Protein AF-A0A182E0W9-F1 (afdb_monomer_lite)

Organism: Onchocerca ochengi (NCBI:txid42157)

InterPro domains:
  IPR002602 Domain of unknown function DB [PF01682] (61-157)

Structure (mmCIF, N/CA/C/O backbone):
data_AF-A0A182E0W9-F1
#
_entry.id  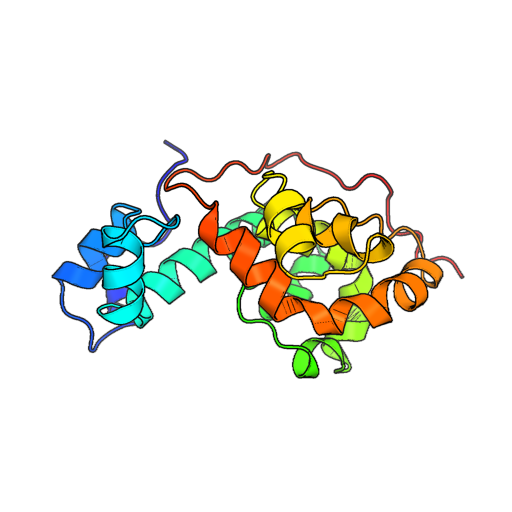 AF-A0A182E0W9-F1
#
loop_
_atom_site.group_PDB
_atom_site.id
_atom_site.type_symbol
_atom_site.label_atom_id
_atom_site.label_alt_id
_atom_site.label_comp_id
_atom_site.label_asym_id
_atom_site.label_entity_id
_atom_site.label_seq_id
_atom_site.pdbx_PDB_ins_code
_atom_site.Cartn_x
_atom_site.Cartn_y
_atom_site.Cartn_z
_atom_site.occupancy
_atom_site.B_iso_or_equiv
_atom_site.auth_seq_id
_atom_site.auth_comp_id
_atom_site.auth_asym_id
_atom_site.auth_atom_id
_atom_site.pdbx_PDB_model_num
ATOM 1 N N . MET A 1 1 ? -8.038 -17.344 11.637 1.00 31.78 1 MET A N 1
ATOM 2 C CA . MET A 1 1 ? -8.604 -17.005 10.313 1.00 31.78 1 MET A CA 1
ATOM 3 C C . MET A 1 1 ? -7.863 -15.769 9.821 1.00 31.78 1 MET A C 1
ATOM 5 O O . MET A 1 1 ? -7.934 -14.768 10.526 1.00 31.78 1 MET A O 1
ATOM 9 N N . PRO A 1 2 ? -7.094 -15.823 8.724 1.00 40.78 2 PRO A N 1
ATOM 10 C CA . PRO A 1 2 ? -6.354 -14.662 8.243 1.00 40.78 2 PRO A CA 1
ATOM 11 C C . PRO A 1 2 ? -7.334 -13.782 7.460 1.00 40.78 2 PRO A C 1
ATOM 13 O O . PRO A 1 2 ? -7.847 -14.189 6.424 1.00 40.78 2 PRO A O 1
ATOM 16 N N . GLY A 1 3 ? -7.704 -12.626 8.006 1.00 42.75 3 GLY A N 1
ATOM 17 C CA . GLY A 1 3 ? -8.715 -11.781 7.361 1.00 42.75 3 GLY A CA 1
ATOM 18 C C . GLY A 1 3 ? -9.168 -10.542 8.128 1.00 42.75 3 GLY A C 1
ATOM 19 O O . GLY A 1 3 ? -9.932 -9.759 7.576 1.00 42.75 3 GLY A O 1
ATOM 20 N N . LEU A 1 4 ? -8.710 -10.342 9.365 1.00 53.59 4 LEU A N 1
ATOM 21 C CA . LEU A 1 4 ? -8.857 -9.080 10.086 1.00 53.59 4 LEU A CA 1
ATOM 22 C C . LEU A 1 4 ? -7.469 -8.495 10.360 1.00 53.59 4 LEU A C 1
ATOM 24 O O . LEU A 1 4 ? -6.504 -9.249 10.471 1.00 53.59 4 LEU A O 1
ATOM 28 N N . SER A 1 5 ? -7.411 -7.162 10.455 1.00 62.50 5 SER A N 1
ATOM 29 C CA . SER A 1 5 ? -6.306 -6.396 11.053 1.00 62.50 5 SER A CA 1
ATOM 30 C C . SER A 1 5 ? -5.675 -7.180 12.209 1.00 62.50 5 SER A C 1
ATOM 32 O O . SER A 1 5 ? -6.413 -7.693 13.054 1.00 62.50 5 SER A O 1
ATOM 34 N N . LEU A 1 6 ? -4.342 -7.274 12.258 1.00 75.25 6 LEU A N 1
ATOM 35 C CA . LEU A 1 6 ? -3.652 -7.966 13.355 1.00 75.25 6 LEU A CA 1
ATOM 36 C C . LEU A 1 6 ? -3.768 -7.184 14.666 1.00 75.25 6 LEU A C 1
ATOM 38 O O . LEU A 1 6 ? -3.664 -7.771 15.740 1.00 75.25 6 LEU A O 1
ATOM 42 N N . LEU A 1 7 ? -4.047 -5.880 14.576 1.00 86.06 7 LEU A N 1
ATOM 43 C CA . LEU A 1 7 ? -4.321 -5.046 15.741 1.00 86.06 7 LEU A CA 1
ATOM 44 C C . LEU A 1 7 ? -5.556 -5.513 16.522 1.00 86.06 7 LEU A C 1
ATOM 46 O O . LEU A 1 7 ? -6.639 -5.736 15.980 1.00 86.06 7 LEU A O 1
ATOM 50 N N . SER A 1 8 ? -5.412 -5.535 17.837 1.00 90.62 8 SER A N 1
ATOM 51 C CA . SER A 1 8 ? -6.489 -5.607 18.814 1.00 90.62 8 SER A CA 1
ATOM 52 C C . SER A 1 8 ? -7.099 -4.229 19.084 1.00 90.62 8 SER A C 1
ATOM 54 O O . SER A 1 8 ? -6.499 -3.176 18.856 1.00 90.62 8 SER A O 1
ATOM 56 N N . GLN A 1 9 ? -8.299 -4.216 19.667 1.00 90.69 9 GLN A N 1
ATOM 57 C CA . GLN A 1 9 ? -8.958 -2.971 20.077 1.00 90.69 9 GLN A CA 1
ATOM 58 C C . GLN A 1 9 ? -8.126 -2.162 21.075 1.00 90.69 9 GLN A C 1
ATOM 60 O O . GLN A 1 9 ? -8.128 -0.934 21.015 1.00 90.69 9 GLN A O 1
ATOM 65 N N . THR A 1 10 ? -7.393 -2.831 21.967 1.00 92.94 10 THR A N 1
ATOM 66 C CA . THR A 1 10 ? -6.510 -2.173 22.934 1.00 92.94 10 THR A CA 1
ATOM 67 C C . THR A 1 10 ? -5.313 -1.513 22.253 1.00 92.94 10 THR A C 1
ATOM 69 O O . THR A 1 10 ? -4.910 -0.430 22.668 1.00 92.94 10 THR A O 1
ATOM 72 N N . GLU A 1 11 ? -4.755 -2.123 21.207 1.00 95.00 11 GLU A N 1
ATOM 73 C CA . GLU A 1 11 ? -3.659 -1.525 20.435 1.00 95.00 11 GLU A CA 1
ATOM 74 C C . GLU A 1 11 ? -4.129 -0.288 19.672 1.00 95.00 11 GLU A C 1
ATOM 76 O O . GLU A 1 11 ? -3.509 0.767 19.801 1.00 95.00 11 GLU A O 1
ATOM 81 N N . VAL A 1 12 ? -5.275 -0.358 18.983 1.00 94.94 12 VAL A N 1
ATOM 82 C CA . VAL A 1 12 ? -5.843 0.821 18.303 1.00 94.94 12 VAL A CA 1
ATOM 83 C C . VAL A 1 12 ? -6.190 1.923 19.310 1.00 94.94 12 VAL A C 1
ATOM 85 O O . VAL A 1 12 ? -5.922 3.089 19.047 1.00 94.94 12 VAL A O 1
ATOM 88 N N . ALA A 1 13 ? -6.716 1.584 20.493 1.00 96.25 13 ALA A N 1
ATOM 89 C CA . ALA A 1 13 ? -7.003 2.566 21.543 1.00 96.25 13 ALA A CA 1
ATOM 90 C C . ALA A 1 13 ? -5.746 3.282 22.060 1.00 96.25 13 ALA A C 1
ATOM 92 O O . ALA A 1 13 ? -5.805 4.467 22.377 1.00 96.25 13 ALA A O 1
ATOM 93 N N . LYS A 1 14 ? -4.609 2.580 22.143 1.00 96.81 14 LYS A N 1
ATOM 94 C CA . LYS A 1 14 ? -3.323 3.184 22.524 1.00 96.81 14 LYS A CA 1
ATOM 95 C C . LYS A 1 14 ? -2.791 4.119 21.439 1.00 96.81 14 LYS A C 1
ATOM 97 O O . LYS A 1 14 ? -2.260 5.172 21.773 1.00 96.81 14 LYS A O 1
ATOM 102 N N . LEU A 1 15 ? -2.933 3.738 20.167 1.00 96.31 15 LEU A N 1
ATOM 103 C CA . LEU A 1 15 ? -2.510 4.554 19.023 1.00 96.31 15 LEU A CA 1
ATOM 104 C C . LEU A 1 15 ? -3.408 5.786 18.829 1.00 96.31 15 LEU A C 1
ATOM 106 O O . LEU A 1 15 ? -2.917 6.861 18.501 1.00 96.31 15 LEU A O 1
ATOM 110 N N . CYS A 1 16 ? -4.710 5.637 19.072 1.00 97.06 16 CYS A N 1
ATOM 111 C CA . CYS A 1 16 ? -5.740 6.642 18.815 1.00 97.06 16 CYS A CA 1
ATOM 112 C C . CYS A 1 16 ? -6.551 6.962 20.084 1.00 97.06 16 CYS A C 1
ATOM 114 O O . CYS A 1 16 ? -7.759 6.708 20.123 1.00 97.06 16 CYS A O 1
ATOM 116 N N . PRO A 1 17 ? -5.926 7.537 21.132 1.00 96.38 17 PRO A N 1
ATOM 117 C CA . PRO A 1 17 ? -6.553 7.701 22.448 1.00 96.38 17 PRO A CA 1
ATOM 118 C C . PRO A 1 17 ? -7.721 8.696 22.462 1.00 96.38 17 PRO A C 1
ATOM 120 O O . PRO A 1 17 ? -8.539 8.681 23.379 1.00 96.38 17 PRO A O 1
ATOM 123 N N . THR A 1 18 ? -7.800 9.574 21.463 1.00 96.00 18 THR A N 1
ATOM 124 C CA . THR A 1 18 ? -8.832 10.611 21.344 1.00 96.00 18 THR A CA 1
ATOM 125 C C . THR A 1 18 ? -10.029 10.177 20.499 1.00 96.00 18 THR A C 1
ATOM 127 O O . THR A 1 18 ? -11.051 10.869 20.487 1.00 96.00 18 THR A O 1
ATOM 130 N N . GLU A 1 19 ? -9.944 9.045 19.793 1.00 95.69 19 GLU A N 1
ATOM 131 C CA . GLU A 1 19 ? -11.048 8.564 18.972 1.00 95.69 19 GLU A CA 1
ATOM 132 C C . GLU A 1 19 ? -12.125 7.854 19.791 1.00 95.69 19 GLU A C 1
ATOM 134 O O . GLU A 1 19 ? -11.884 7.183 20.794 1.00 95.69 19 GLU A O 1
ATOM 139 N N . ARG A 1 20 ? -13.371 7.980 19.329 1.00 96.62 20 ARG A N 1
ATOM 140 C CA . ARG A 1 20 ? -14.519 7.335 19.970 1.00 96.62 20 ARG A CA 1
ATOM 141 C C . ARG A 1 20 ? -14.412 5.822 19.820 1.00 96.62 20 ARG A C 1
ATOM 143 O O . ARG A 1 20 ? -14.116 5.346 18.733 1.00 96.62 20 ARG A O 1
ATOM 150 N N . ALA A 1 21 ? -14.816 5.062 20.840 1.00 95.75 21 ALA A N 1
ATOM 151 C CA . ALA A 1 21 ? -14.804 3.591 20.815 1.00 95.75 21 ALA A CA 1
ATOM 152 C C . ALA A 1 21 ? -15.470 2.975 19.564 1.00 95.75 21 ALA A C 1
ATOM 154 O O . ALA A 1 21 ? -15.019 1.952 19.052 1.00 95.75 21 ALA A O 1
ATOM 155 N N . PHE A 1 22 ? -16.513 3.623 19.033 1.00 96.00 22 PHE A N 1
ATOM 156 C CA . PHE A 1 22 ? -17.138 3.257 17.760 1.00 96.00 22 PHE A CA 1
ATOM 157 C C . PHE A 1 22 ? -16.133 3.199 16.591 1.00 96.00 22 PHE A C 1
ATOM 159 O O . PHE A 1 22 ? -16.193 2.248 15.815 1.00 96.00 22 PHE A O 1
ATOM 166 N N . CYS A 1 23 ? -15.213 4.162 16.479 1.00 97.44 23 CYS A N 1
ATOM 167 C CA . CYS A 1 23 ? -14.213 4.224 15.413 1.00 97.44 23 CYS A CA 1
ATOM 168 C C . CYS A 1 23 ? -13.289 3.007 15.440 1.00 97.44 23 CYS A C 1
ATOM 170 O O . CYS A 1 23 ? -13.128 2.337 14.423 1.00 97.44 23 CYS A O 1
ATOM 172 N N . LEU A 1 24 ? -12.794 2.649 16.627 1.00 95.69 24 LEU A N 1
ATOM 173 C CA . LEU A 1 24 ? -11.941 1.481 16.845 1.00 95.69 24 LEU A CA 1
ATOM 174 C C . LEU A 1 24 ? -12.663 0.199 16.406 1.00 95.69 24 LEU A C 1
ATOM 176 O O . LEU A 1 24 ? -12.128 -0.600 15.642 1.00 95.69 24 LEU A O 1
ATOM 180 N N . ILE A 1 25 ? -13.919 0.029 16.835 1.00 94.81 25 ILE A N 1
ATOM 181 C CA . ILE A 1 25 ? -14.735 -1.141 16.482 1.00 94.81 25 ILE A CA 1
ATOM 182 C C . ILE A 1 25 ? -14.957 -1.208 14.967 1.00 94.81 25 ILE A C 1
ATOM 184 O O . ILE A 1 25 ? -14.832 -2.278 14.373 1.00 94.81 25 ILE A O 1
ATOM 188 N N . LYS A 1 26 ? -15.302 -0.089 14.318 1.00 95.88 26 LYS A N 1
ATOM 189 C CA . LYS A 1 26 ? -15.571 -0.082 12.872 1.00 95.88 26 LYS A CA 1
ATOM 190 C C . LYS A 1 26 ? -14.315 -0.306 12.040 1.00 95.88 26 LYS A C 1
ATOM 192 O O . LYS A 1 26 ? -14.399 -1.022 11.041 1.00 95.88 26 LYS A O 1
ATOM 197 N N . ALA A 1 27 ? -13.180 0.244 12.462 1.00 95.44 27 ALA A N 1
ATOM 198 C CA . ALA A 1 27 ? -11.896 0.014 11.817 1.00 95.44 27 ALA A CA 1
ATOM 199 C C . ALA A 1 27 ? -11.527 -1.474 11.846 1.00 95.44 27 ALA A C 1
ATOM 201 O O . ALA A 1 27 ? -11.289 -2.063 10.793 1.00 95.44 27 ALA A O 1
ATOM 202 N N . LEU A 1 28 ? -11.619 -2.116 13.016 1.00 93.31 28 LEU A N 1
ATOM 203 C CA . LEU A 1 28 ? -11.344 -3.549 13.169 1.00 93.31 28 LEU A CA 1
ATOM 204 C C . LEU A 1 28 ? -12.341 -4.441 12.421 1.00 93.31 28 LEU A C 1
ATOM 206 O O . LEU A 1 28 ? -11.974 -5.499 11.929 1.00 93.31 28 LEU A O 1
ATOM 210 N N . GLN A 1 29 ? -13.586 -3.994 12.244 1.00 93.50 29 GLN A N 1
ATOM 211 C CA . GLN A 1 29 ? -14.571 -4.664 11.383 1.00 93.50 29 GLN A CA 1
ATOM 212 C C . GLN A 1 29 ? -14.270 -4.525 9.876 1.00 93.50 29 GLN A C 1
ATOM 214 O O . GLN A 1 29 ? -15.099 -4.915 9.053 1.00 93.50 29 GLN A O 1
ATOM 219 N N . GLY A 1 30 ? -13.134 -3.931 9.495 1.00 93.25 30 GLY A N 1
ATOM 220 C CA . GLY A 1 30 ? -12.718 -3.747 8.107 1.00 93.25 30 GLY A CA 1
ATOM 221 C C . GLY A 1 30 ? -13.529 -2.695 7.349 1.00 93.25 30 GLY A C 1
ATOM 222 O O . GLY A 1 30 ? -13.529 -2.688 6.122 1.00 93.25 30 GLY A O 1
ATOM 223 N N . GLN A 1 31 ? -14.239 -1.804 8.050 1.00 95.56 31 GLN A N 1
ATOM 224 C CA . GLN A 1 31 ? -15.126 -0.820 7.414 1.00 95.56 31 GLN A CA 1
ATOM 225 C C . GLN A 1 31 ? -14.391 0.428 6.920 1.00 95.56 31 GLN A C 1
ATOM 227 O O . GLN A 1 31 ? -15.017 1.280 6.299 1.00 95.56 31 GLN A O 1
ATOM 232 N N . CYS A 1 32 ? -13.088 0.530 7.180 1.00 95.94 32 CYS A N 1
ATOM 233 C CA . CYS A 1 32 ? -12.230 1.578 6.636 1.00 95.94 32 CYS A CA 1
ATOM 234 C C . CYS A 1 32 ? -11.717 1.263 5.222 1.00 95.94 32 CYS A C 1
ATOM 236 O O . CYS A 1 32 ? -11.185 2.160 4.580 1.00 95.94 32 CYS A O 1
ATOM 238 N N . TYR A 1 33 ? -11.869 0.030 4.724 1.00 95.38 33 TYR A N 1
ATOM 239 C CA . TYR A 1 33 ? -11.336 -0.372 3.419 1.00 95.38 33 TYR A CA 1
ATOM 240 C C . TYR A 1 33 ? -12.337 -0.165 2.277 1.00 95.38 33 TYR A C 1
ATOM 242 O O . TYR A 1 33 ? -13.557 -0.197 2.466 1.00 95.38 33 TYR A O 1
ATOM 250 N N . GLY A 1 34 ? -11.801 0.006 1.071 1.00 93.00 34 GLY A N 1
ATOM 251 C CA . GLY A 1 34 ? -12.576 0.170 -0.153 1.00 93.00 34 GLY A CA 1
ATOM 252 C C . GLY A 1 34 ? -13.021 1.613 -0.389 1.00 93.00 34 GLY A C 1
ATOM 253 O O . GLY A 1 34 ? -12.550 2.547 0.260 1.00 93.00 34 GLY A O 1
ATOM 254 N N . ASN A 1 35 ? -13.951 1.797 -1.324 1.00 93.88 35 ASN A N 1
ATOM 255 C CA . ASN A 1 35 ? -14.412 3.106 -1.805 1.00 93.88 35 ASN A CA 1
ATOM 256 C C . ASN A 1 35 ? -15.913 3.367 -1.557 1.00 93.88 35 ASN A C 1
ATOM 258 O O . ASN A 1 35 ? -16.485 4.302 -2.118 1.00 93.88 35 ASN A O 1
ATOM 262 N N . SER A 1 36 ? -16.571 2.534 -0.742 1.00 95.25 36 SER A N 1
ATOM 263 C CA . SER A 1 36 ? -17.987 2.719 -0.407 1.00 95.25 36 SER A CA 1
ATOM 264 C C . SER A 1 36 ? -18.218 4.037 0.343 1.00 95.25 36 SER A C 1
ATOM 266 O O . SER A 1 36 ? -17.361 4.478 1.108 1.00 95.25 36 SER A O 1
ATOM 268 N N . VAL A 1 37 ? -19.412 4.630 0.216 1.00 95.88 37 VAL A N 1
ATOM 269 C CA . VAL A 1 37 ? -19.792 5.864 0.944 1.00 95.88 37 VAL A CA 1
ATOM 270 C C . VAL A 1 37 ? -19.557 5.729 2.453 1.00 95.88 37 VAL A C 1
ATOM 272 O O . VAL A 1 37 ? -19.100 6.661 3.116 1.00 95.88 37 VAL A O 1
ATOM 275 N N . LYS A 1 38 ? -19.836 4.539 2.993 1.00 94.56 38 LYS A N 1
ATOM 276 C CA . LYS A 1 38 ? -19.608 4.205 4.398 1.00 94.56 38 LYS A CA 1
ATOM 277 C C . LYS A 1 38 ? -18.121 4.237 4.758 1.00 94.56 38 LYS A C 1
ATOM 279 O O . LYS A 1 38 ? -17.771 4.843 5.767 1.00 94.56 38 LYS A O 1
ATOM 284 N N . ALA A 1 39 ? -17.270 3.614 3.942 1.00 95.75 39 ALA A N 1
ATOM 285 C CA . ALA A 1 39 ? -15.827 3.604 4.163 1.00 95.75 39 ALA A CA 1
ATOM 286 C C . ALA A 1 39 ? -15.236 5.012 4.066 1.00 95.75 39 ALA A C 1
ATOM 288 O O . ALA A 1 39 ? -14.510 5.434 4.957 1.00 95.75 39 ALA A O 1
ATOM 289 N N . GLU A 1 40 ? -15.622 5.782 3.050 1.00 95.62 40 GLU A N 1
ATOM 290 C CA . GLU A 1 40 ? -15.158 7.161 2.869 1.00 95.62 40 GLU A CA 1
ATOM 291 C C . GLU A 1 40 ? -15.577 8.077 4.028 1.00 95.62 40 GLU A C 1
ATOM 293 O O . GLU A 1 40 ? -14.789 8.893 4.505 1.00 95.62 40 GLU A O 1
ATOM 298 N N . THR A 1 41 ? -16.797 7.910 4.544 1.00 96.88 41 THR A N 1
ATOM 299 C CA . THR A 1 41 ? -17.271 8.666 5.713 1.00 96.88 41 THR A CA 1
ATOM 300 C C . THR A 1 41 ? -16.500 8.279 6.975 1.00 96.88 41 THR A C 1
ATOM 302 O O . THR A 1 41 ? -16.133 9.154 7.764 1.00 96.88 41 THR A O 1
ATOM 305 N N . LEU A 1 42 ? -16.219 6.985 7.164 1.00 96.69 42 LEU A N 1
ATOM 306 C CA . LEU A 1 42 ? -15.420 6.499 8.288 1.00 96.69 42 LEU A CA 1
ATOM 307 C C . LEU A 1 42 ? -13.983 7.008 8.226 1.00 96.69 42 LEU A C 1
ATOM 309 O O . LEU A 1 42 ? -13.526 7.536 9.228 1.00 96.69 42 LEU A O 1
ATOM 313 N N . LYS A 1 43 ? -13.309 6.957 7.072 1.00 96.06 43 LYS A N 1
ATOM 314 C CA . LYS A 1 43 ? -11.950 7.510 6.913 1.00 96.06 43 LYS A CA 1
ATOM 315 C C . LYS A 1 43 ? -11.878 8.985 7.319 1.00 96.06 43 LYS A C 1
ATOM 317 O O . LYS A 1 43 ? -10.912 9.403 7.935 1.00 96.06 43 LYS A O 1
ATOM 322 N N . ARG A 1 44 ? -12.920 9.774 7.029 1.00 96.25 44 ARG A N 1
ATOM 323 C CA . ARG A 1 44 ? -12.983 11.193 7.426 1.00 96.25 44 ARG A CA 1
ATOM 324 C C . ARG A 1 44 ? -13.311 11.400 8.906 1.00 96.25 44 ARG A C 1
ATOM 326 O O . ARG A 1 44 ? -12.789 12.316 9.525 1.00 96.25 44 ARG A O 1
ATOM 333 N N . THR A 1 45 ? -14.211 10.588 9.460 1.00 97.62 45 THR A N 1
ATOM 334 C CA . THR A 1 45 ? -14.723 10.762 10.836 1.00 97.62 45 THR A CA 1
ATOM 335 C C . THR A 1 45 ? -13.832 10.094 11.888 1.00 97.62 45 THR A C 1
ATOM 337 O O . THR A 1 45 ? -13.789 10.531 13.033 1.00 97.62 45 THR A O 1
ATOM 340 N N . CYS A 1 46 ? -13.151 9.024 11.491 1.00 97.69 46 CYS A N 1
ATOM 341 C CA . CYS A 1 46 ? -12.335 8.120 12.295 1.00 97.69 46 CYS A CA 1
ATOM 342 C C . CYS A 1 46 ? -10.947 7.974 11.646 1.00 97.69 46 CYS A C 1
ATOM 344 O O . CYS A 1 46 ? -10.509 6.859 11.351 1.00 97.69 46 CYS A O 1
ATOM 346 N N . SER A 1 47 ? -10.314 9.110 11.325 1.00 97.06 47 SER A N 1
ATOM 347 C CA . SER A 1 47 ? -9.058 9.153 10.563 1.00 97.06 47 SER A CA 1
ATOM 348 C C . SER A 1 47 ? -7.975 8.311 11.218 1.00 97.06 47 SER A C 1
ATOM 350 O O . SER A 1 47 ? -7.439 7.425 10.571 1.00 97.06 47 SER A O 1
ATOM 352 N N . CYS A 1 48 ? -7.715 8.495 12.513 1.00 97.94 48 CYS A N 1
ATOM 353 C CA . CYS A 1 48 ? -6.640 7.792 13.201 1.00 97.94 48 CYS A CA 1
ATOM 354 C C . CYS A 1 48 ? -6.868 6.277 13.212 1.00 97.94 48 CYS A C 1
ATOM 356 O O . CYS A 1 48 ? -5.961 5.532 12.845 1.00 97.94 48 CYS A O 1
ATOM 358 N N . ALA A 1 49 ? -8.061 5.785 13.584 1.00 97.38 49 ALA A N 1
ATOM 359 C CA . ALA A 1 49 ? -8.294 4.339 13.602 1.00 97.38 49 ALA A CA 1
ATOM 360 C C . ALA A 1 49 ? -8.253 3.739 12.192 1.00 97.38 49 ALA A C 1
ATOM 362 O O . ALA A 1 49 ? -7.741 2.632 12.020 1.00 97.38 49 ALA A O 1
ATOM 363 N N . CYS A 1 50 ? -8.762 4.453 11.181 1.00 96.94 50 CYS A N 1
ATOM 364 C CA . CYS A 1 50 ? -8.662 4.006 9.7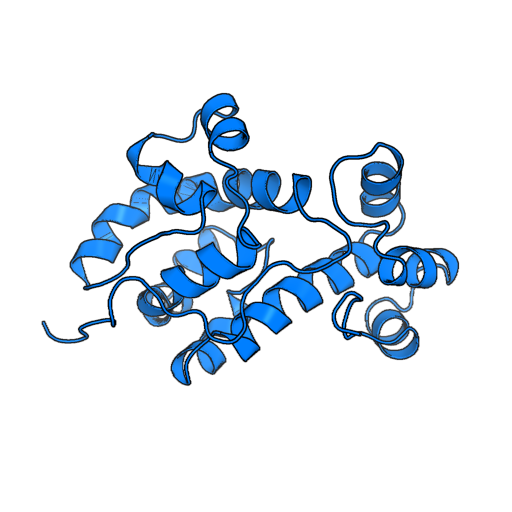97 1.00 96.94 50 CYS A CA 1
ATOM 365 C C . CYS A 1 50 ? -7.213 4.006 9.292 1.00 96.94 50 CYS A C 1
ATOM 367 O O . CYS A 1 50 ? -6.808 3.051 8.633 1.00 96.94 50 CYS A O 1
ATOM 369 N N . ASP A 1 51 ? -6.421 5.022 9.616 1.00 96.38 51 ASP A N 1
ATOM 370 C CA . ASP A 1 51 ? -5.008 5.098 9.250 1.00 96.38 51 ASP A CA 1
ATOM 371 C C . ASP A 1 51 ? -4.207 3.990 9.942 1.00 96.38 51 ASP A C 1
ATOM 373 O O . ASP A 1 51 ? -3.397 3.327 9.296 1.00 96.38 51 ASP A O 1
ATOM 377 N N . ALA A 1 52 ? -4.505 3.696 11.211 1.00 96.31 52 ALA A N 1
ATOM 378 C CA . ALA A 1 52 ? -3.873 2.617 11.965 1.00 96.31 52 ALA A CA 1
ATOM 379 C C . ALA A 1 52 ? -4.095 1.240 11.318 1.00 96.31 52 ALA A C 1
ATOM 381 O O . ALA A 1 52 ? -3.136 0.492 11.138 1.00 96.31 52 ALA A O 1
ATOM 382 N N . VAL A 1 53 ? -5.327 0.906 10.909 1.00 95.69 53 VAL A N 1
ATOM 383 C CA . VAL A 1 53 ? -5.600 -0.393 10.257 1.00 95.69 53 VAL A CA 1
ATOM 384 C C . VAL A 1 53 ? -5.097 -0.454 8.809 1.00 95.69 53 VAL A C 1
ATOM 386 O O . VAL A 1 53 ? -4.783 -1.538 8.314 1.00 95.69 53 VAL A O 1
ATOM 389 N N . HIS A 1 54 ? -4.994 0.675 8.097 1.00 95.94 54 HIS A N 1
ATOM 390 C CA . HIS A 1 54 ? -4.316 0.707 6.794 1.00 95.94 54 HIS A CA 1
ATOM 391 C C . HIS A 1 54 ? -2.810 0.492 6.950 1.00 95.94 54 HIS A C 1
ATOM 393 O O . HIS A 1 54 ? -2.235 -0.303 6.207 1.00 95.94 54 HIS A O 1
ATOM 399 N N . PHE A 1 55 ? -2.193 1.166 7.923 1.00 95.75 55 PHE A N 1
ATOM 400 C CA . PHE A 1 55 ? -0.780 1.025 8.252 1.00 95.75 55 PHE A CA 1
ATOM 401 C C . PHE A 1 55 ? -0.444 -0.411 8.662 1.00 95.75 55 PHE A C 1
ATOM 403 O O . PHE A 1 55 ? 0.451 -1.009 8.070 1.00 95.75 55 PHE A O 1
ATOM 410 N N . ASP A 1 56 ? -1.206 -1.003 9.586 1.00 95.19 56 ASP A N 1
ATOM 411 C CA . ASP A 1 56 ? -1.023 -2.397 10.014 1.00 95.19 56 ASP A CA 1
ATOM 412 C C . ASP A 1 56 ? -1.077 -3.378 8.840 1.00 95.19 56 ASP A C 1
ATOM 414 O O . ASP A 1 56 ? -0.233 -4.267 8.729 1.00 95.19 56 ASP A O 1
ATOM 418 N N . ARG A 1 57 ? -2.021 -3.186 7.911 1.00 94.25 57 ARG A N 1
ATOM 419 C CA . ARG A 1 57 ? -2.195 -4.072 6.754 1.00 94.25 57 ARG A CA 1
ATOM 420 C C . ARG A 1 57 ? -0.948 -4.133 5.875 1.00 94.25 57 ARG A C 1
ATOM 422 O O . ARG A 1 57 ? -0.472 -5.223 5.561 1.00 94.25 57 ARG A O 1
ATOM 429 N N . ILE A 1 58 ? -0.449 -2.976 5.448 1.00 95.69 58 ILE A N 1
ATOM 430 C CA . ILE A 1 58 ? 0.704 -2.910 4.542 1.00 95.69 58 ILE A CA 1
ATOM 431 C C . ILE A 1 58 ? 2.002 -3.285 5.267 1.00 95.69 58 ILE A C 1
ATOM 433 O O . ILE A 1 58 ? 2.806 -4.037 4.719 1.00 95.69 58 ILE A O 1
ATOM 437 N N . GLN A 1 59 ? 2.157 -2.879 6.532 1.00 95.50 59 GLN A N 1
ATOM 438 C CA . GLN A 1 59 ? 3.277 -3.296 7.379 1.00 95.50 59 GLN A CA 1
ATOM 439 C C . GLN A 1 59 ? 3.333 -4.811 7.549 1.00 95.50 59 GLN A C 1
ATOM 441 O O . GLN A 1 59 ? 4.403 -5.400 7.426 1.00 95.50 59 GLN A O 1
ATOM 446 N N . SER A 1 60 ? 2.191 -5.449 7.806 1.00 94.44 60 SER A N 1
ATOM 447 C CA . SER A 1 60 ? 2.106 -6.902 7.964 1.00 94.44 60 SER A CA 1
ATOM 448 C C . SER A 1 60 ? 2.544 -7.627 6.697 1.00 94.44 60 SER A C 1
ATOM 450 O O . SER A 1 60 ? 3.314 -8.583 6.780 1.00 94.44 60 SER A O 1
ATOM 452 N N . CYS A 1 61 ? 2.125 -7.139 5.525 1.00 95.69 61 CYS A N 1
ATOM 453 C CA . CYS A 1 61 ? 2.594 -7.682 4.255 1.00 95.69 61 CYS A CA 1
ATOM 454 C C . CYS A 1 61 ? 4.111 -7.521 4.105 1.00 95.69 61 CYS A C 1
ATOM 456 O O . CYS A 1 61 ? 4.804 -8.514 3.909 1.00 95.69 61 CYS A O 1
ATOM 458 N N . CYS A 1 62 ? 4.651 -6.312 4.282 1.00 95.62 62 CYS A N 1
ATOM 459 C CA . CYS A 1 62 ? 6.089 -6.075 4.135 1.00 95.62 62 CYS A CA 1
ATOM 460 C C . CYS A 1 62 ? 6.938 -6.875 5.124 1.00 95.62 62 CYS A C 1
ATOM 462 O O . CYS A 1 62 ? 7.994 -7.366 4.749 1.00 95.62 62 CYS A O 1
ATOM 464 N N . ARG A 1 63 ? 6.482 -7.055 6.368 1.00 94.19 63 ARG A N 1
ATOM 465 C CA . ARG A 1 63 ? 7.174 -7.899 7.355 1.00 94.19 63 ARG A CA 1
ATOM 466 C C . ARG A 1 63 ? 7.149 -9.379 6.989 1.00 94.19 63 ARG A C 1
ATOM 468 O O . ARG A 1 63 ? 8.081 -10.089 7.334 1.00 94.19 63 ARG A O 1
ATOM 475 N N . THR A 1 64 ? 6.075 -9.836 6.350 1.00 93.06 64 THR A N 1
ATOM 476 C CA . THR A 1 64 ? 5.896 -11.256 6.022 1.00 93.06 64 THR A CA 1
ATOM 477 C C . THR A 1 64 ? 6.608 -11.632 4.728 1.00 93.06 64 THR A C 1
ATOM 479 O O . THR A 1 64 ? 7.248 -12.672 4.657 1.00 93.06 64 THR A O 1
ATOM 482 N N . VAL A 1 65 ? 6.479 -10.785 3.709 1.00 92.06 65 VAL A N 1
ATOM 483 C CA . VAL A 1 65 ? 6.970 -11.025 2.346 1.00 92.06 65 VAL A CA 1
ATOM 484 C C . VAL A 1 65 ? 8.385 -10.480 2.154 1.00 92.06 65 VAL A C 1
ATOM 486 O O . VAL A 1 65 ? 9.145 -10.963 1.317 1.00 92.06 65 VAL A O 1
ATOM 489 N N . GLY A 1 66 ? 8.747 -9.443 2.907 1.00 87.12 66 GLY A N 1
ATOM 490 C CA . GLY A 1 66 ? 10.062 -8.834 2.819 1.00 87.12 66 GLY A CA 1
ATOM 491 C C . GLY A 1 66 ? 11.175 -9.760 3.298 1.00 87.12 66 GLY A C 1
ATOM 492 O O . GLY A 1 66 ? 11.001 -10.569 4.206 1.00 87.12 66 GLY A O 1
ATOM 493 N N . ARG A 1 67 ? 12.352 -9.608 2.686 1.00 79.88 67 ARG A N 1
ATOM 494 C CA . ARG A 1 67 ? 13.593 -10.252 3.142 1.00 79.88 67 ARG A CA 1
ATOM 495 C C . ARG A 1 67 ? 14.202 -9.454 4.302 1.00 79.88 67 ARG A C 1
ATOM 497 O O . ARG A 1 67 ? 13.680 -8.411 4.683 1.00 79.88 67 ARG A O 1
ATOM 504 N N . GLN A 1 68 ? 15.337 -9.907 4.834 1.00 80.94 68 GLN A N 1
ATOM 505 C CA . GLN A 1 68 ? 16.028 -9.263 5.961 1.00 80.94 68 GLN A CA 1
ATOM 506 C C . GLN A 1 68 ? 16.259 -7.748 5.765 1.00 80.94 68 GLN A C 1
ATOM 508 O O . GLN A 1 68 ? 16.110 -6.975 6.706 1.00 80.94 68 GLN A O 1
ATOM 513 N N . GLU A 1 69 ? 16.546 -7.303 4.539 1.00 82.88 69 GLU A N 1
ATOM 514 C CA . GLU A 1 69 ? 16.722 -5.879 4.204 1.00 82.88 69 GLU A CA 1
ATOM 515 C C . GLU A 1 69 ? 15.459 -5.031 4.411 1.00 82.88 69 GLU A C 1
ATOM 517 O O . GLU A 1 69 ? 15.555 -3.838 4.709 1.00 82.88 69 GLU A O 1
ATOM 522 N N . MET A 1 70 ? 14.269 -5.633 4.294 1.00 89.81 70 MET A N 1
ATOM 523 C CA . MET A 1 70 ? 13.010 -4.914 4.460 1.00 89.81 70 MET A CA 1
ATOM 524 C C . MET A 1 70 ? 12.874 -4.343 5.868 1.00 89.81 70 MET A C 1
ATOM 526 O O . MET A 1 70 ? 12.262 -3.293 6.014 1.00 89.81 70 MET A O 1
ATOM 530 N N . GLU A 1 71 ? 13.469 -4.956 6.898 1.00 91.50 71 GLU A N 1
ATOM 531 C CA . GLU A 1 71 ? 13.374 -4.464 8.279 1.00 91.50 71 GLU A CA 1
ATOM 532 C C . GLU A 1 71 ? 13.821 -2.998 8.403 1.00 91.50 71 GLU A C 1
ATOM 534 O O . GLU A 1 71 ? 13.139 -2.189 9.036 1.00 91.50 71 GLU A O 1
ATOM 539 N N . PHE A 1 72 ? 14.906 -2.630 7.715 1.00 92.88 72 PHE A N 1
ATOM 540 C CA . PHE A 1 72 ? 15.402 -1.254 7.654 1.00 92.88 72 PHE A CA 1
ATOM 541 C C . PHE A 1 72 ? 14.467 -0.320 6.866 1.00 92.88 72 PHE A C 1
ATOM 543 O O . PHE A 1 72 ? 14.368 0.871 7.162 1.00 92.88 72 PHE A O 1
ATOM 550 N N . CYS A 1 73 ? 13.754 -0.866 5.883 1.00 94.62 73 CYS A N 1
ATOM 551 C CA . CYS A 1 73 ? 12.896 -0.140 4.949 1.00 94.62 73 CYS A CA 1
ATOM 552 C C . CYS A 1 73 ? 11.421 -0.092 5.355 1.00 94.62 73 CYS A C 1
ATOM 554 O O . CYS A 1 73 ? 10.640 0.637 4.739 1.00 94.62 73 CYS A O 1
ATOM 556 N N . LEU A 1 74 ? 11.039 -0.786 6.432 1.00 94.75 74 LEU A N 1
ATOM 557 C CA . LEU A 1 74 ? 9.687 -0.770 6.985 1.00 94.75 74 LEU A CA 1
ATOM 558 C C . LEU A 1 74 ? 9.120 0.634 7.204 1.00 94.75 74 LEU A C 1
ATOM 560 O O . LEU A 1 74 ? 7.929 0.789 6.940 1.00 94.75 74 LEU A O 1
ATOM 564 N N . PRO A 1 75 ? 9.888 1.667 7.616 1.00 94.50 75 PRO A N 1
ATOM 565 C CA . PRO A 1 75 ? 9.347 3.016 7.683 1.00 94.50 75 PRO A CA 1
ATOM 566 C C . PRO A 1 75 ? 8.713 3.447 6.356 1.00 94.50 75 PRO A C 1
ATOM 568 O O . PRO A 1 75 ? 7.611 3.973 6.373 1.00 94.50 75 PRO A O 1
ATOM 571 N N . LEU A 1 76 ? 9.317 3.150 5.205 1.00 94.12 76 LEU A N 1
ATOM 572 C CA . LEU A 1 76 ? 8.773 3.524 3.895 1.00 94.12 76 LEU A CA 1
ATOM 573 C C . LEU A 1 76 ? 7.633 2.606 3.417 1.00 94.12 76 LEU A C 1
ATOM 575 O O . LEU A 1 76 ? 6.934 2.949 2.462 1.00 94.12 76 LEU A O 1
ATOM 579 N N . CYS A 1 77 ? 7.398 1.465 4.072 1.00 95.50 77 CYS A N 1
ATOM 580 C CA . CYS A 1 77 ? 6.315 0.546 3.726 1.00 95.50 77 CYS A CA 1
ATOM 581 C C . CYS A 1 77 ? 4.960 0.961 4.313 1.00 95.50 77 CYS A C 1
ATOM 583 O O . CYS A 1 77 ? 4.415 0.345 5.230 1.00 95.50 77 CYS A O 1
ATOM 585 N N . ARG A 1 78 ? 4.406 2.044 3.771 1.00 95.69 78 ARG A N 1
ATOM 586 C CA . ARG A 1 78 ? 3.108 2.603 4.157 1.00 95.69 78 ARG A CA 1
ATOM 587 C C . ARG A 1 78 ? 2.464 3.366 2.998 1.00 95.69 78 ARG A C 1
ATOM 589 O O . ARG A 1 78 ? 3.140 3.762 2.054 1.00 95.69 78 ARG A O 1
ATOM 596 N N . TYR A 1 79 ? 1.148 3.568 3.070 1.00 95.12 79 TYR A N 1
ATOM 597 C CA . TYR A 1 79 ? 0.385 4.244 2.009 1.00 95.12 79 TYR A CA 1
ATOM 598 C C . TYR A 1 79 ? 0.595 5.765 1.959 1.00 95.12 79 TYR A C 1
ATOM 600 O O . TYR A 1 79 ? 0.320 6.381 0.934 1.00 95.12 79 TYR A O 1
ATOM 608 N N . ASN A 1 80 ? 1.072 6.368 3.050 1.00 93.19 80 ASN A N 1
ATOM 609 C CA . ASN A 1 80 ? 1.334 7.805 3.169 1.00 93.19 80 ASN A CA 1
ATOM 610 C C . ASN A 1 80 ? 2.827 8.160 3.036 1.00 93.19 80 ASN A C 1
ATOM 612 O O . ASN A 1 80 ? 3.239 9.224 3.491 1.00 93.19 80 ASN A O 1
ATOM 616 N N . THR A 1 81 ? 3.647 7.268 2.474 1.00 92.12 81 THR A N 1
ATOM 617 C CA . THR A 1 81 ? 5.039 7.581 2.126 1.00 92.12 81 THR A CA 1
ATOM 618 C C . THR A 1 81 ? 5.065 8.697 1.089 1.00 92.12 81 THR A C 1
ATOM 620 O O . THR A 1 81 ? 4.390 8.602 0.062 1.00 92.12 81 THR A O 1
ATOM 623 N N . THR A 1 82 ? 5.834 9.752 1.355 1.00 90.69 82 THR A N 1
ATOM 624 C CA . THR A 1 82 ? 5.877 10.936 0.489 1.00 90.69 82 THR A CA 1
ATOM 625 C C . THR A 1 82 ? 7.027 10.876 -0.514 1.00 90.69 82 THR A C 1
ATOM 627 O O . THR A 1 82 ? 8.001 10.138 -0.344 1.00 90.69 82 THR A O 1
ATOM 630 N N . LEU A 1 83 ? 6.939 11.702 -1.561 1.00 89.44 83 LEU A N 1
ATOM 631 C CA . LEU A 1 83 ? 8.032 11.887 -2.516 1.00 89.44 83 LEU A CA 1
ATOM 632 C C . LEU A 1 83 ? 9.321 12.367 -1.826 1.00 89.44 83 LEU A C 1
ATOM 634 O O . LEU A 1 83 ? 10.406 11.900 -2.164 1.00 89.44 83 LEU A O 1
ATOM 638 N N . ASP A 1 84 ? 9.207 13.257 -0.840 1.00 90.25 84 ASP A N 1
ATOM 639 C CA . ASP A 1 84 ? 10.362 13.777 -0.102 1.00 90.25 84 ASP A CA 1
ATOM 640 C C . ASP A 1 84 ? 11.089 12.665 0.655 1.00 90.25 84 ASP A C 1
ATOM 642 O O . ASP A 1 84 ? 12.315 12.589 0.629 1.00 90.25 84 ASP A O 1
ATOM 646 N N . GLU A 1 85 ? 10.343 11.748 1.272 1.00 90.44 85 GLU A N 1
ATOM 647 C CA . GLU A 1 85 ? 10.920 10.610 1.985 1.00 90.44 85 GLU A CA 1
ATOM 648 C C . GLU A 1 85 ? 11.636 9.640 1.048 1.00 90.44 85 GLU A C 1
ATOM 650 O O . GLU A 1 85 ? 12.721 9.149 1.374 1.00 90.44 85 GLU A O 1
ATOM 655 N N . LEU A 1 86 ? 11.076 9.424 -0.142 1.00 86.88 86 LEU A N 1
ATOM 656 C CA . LEU A 1 86 ? 11.679 8.599 -1.189 1.00 86.88 86 LEU A CA 1
ATOM 657 C C . LEU A 1 86 ? 12.931 9.244 -1.801 1.00 86.88 86 LEU A C 1
ATOM 659 O O . LEU A 1 86 ? 13.827 8.530 -2.240 1.00 86.88 86 LEU A O 1
ATOM 663 N N . ASN A 1 87 ? 13.035 10.574 -1.770 1.00 86.50 87 ASN A N 1
ATOM 664 C CA . ASN A 1 87 ? 14.211 11.318 -2.227 1.00 86.50 87 ASN A CA 1
ATOM 665 C C . ASN A 1 87 ? 15.295 11.487 -1.145 1.00 86.50 87 ASN A C 1
ATOM 667 O O . ASN A 1 87 ? 16.334 12.103 -1.400 1.00 86.50 87 ASN A O 1
ATOM 671 N N . THR A 1 88 ? 15.084 10.963 0.066 1.00 86.50 88 THR A N 1
ATOM 672 C CA . THR A 1 88 ? 16.107 10.967 1.122 1.00 86.50 88 THR A CA 1
ATOM 673 C C . THR A 1 88 ? 17.114 9.828 0.952 1.00 86.50 88 THR A C 1
ATOM 675 O O . THR A 1 88 ? 16.889 8.860 0.228 1.00 86.50 88 THR A O 1
ATOM 678 N N . GLY A 1 89 ? 18.209 9.878 1.721 1.00 83.56 89 GLY A N 1
ATOM 679 C CA . GLY A 1 89 ? 19.163 8.769 1.825 1.00 83.56 89 GLY A CA 1
ATOM 680 C C . GLY A 1 89 ? 18.534 7.429 2.237 1.00 83.56 89 GLY A C 1
ATOM 681 O O . GLY A 1 89 ? 19.078 6.383 1.892 1.00 83.56 89 GLY A O 1
ATOM 682 N N . LEU A 1 90 ? 17.397 7.442 2.947 1.00 84.94 90 LEU A N 1
ATOM 683 C CA . LEU A 1 90 ? 16.655 6.224 3.279 1.00 84.94 90 LEU A CA 1
ATOM 684 C C . LEU A 1 90 ? 15.984 5.631 2.035 1.00 84.94 90 LEU A C 1
ATOM 686 O O . LEU A 1 90 ? 16.108 4.433 1.801 1.00 84.94 90 LEU A O 1
ATOM 690 N N . GLY A 1 91 ? 15.339 6.469 1.218 1.00 84.19 91 GLY A N 1
ATOM 691 C CA . GLY A 1 91 ? 14.701 6.050 -0.029 1.00 84.19 91 GLY A CA 1
ATOM 692 C C . GLY A 1 91 ? 15.678 5.356 -0.972 1.00 84.19 91 GLY A C 1
ATOM 693 O O . GLY A 1 91 ? 15.423 4.227 -1.385 1.00 84.19 91 GLY A O 1
ATOM 694 N N . TYR A 1 92 ? 16.850 5.956 -1.201 1.00 83.62 92 TYR A N 1
ATOM 695 C CA . TYR A 1 92 ? 17.896 5.357 -2.038 1.00 83.62 92 TYR A CA 1
ATOM 696 C C . TYR A 1 92 ? 18.382 3.996 -1.523 1.00 83.62 92 TYR A C 1
ATOM 698 O O . TYR A 1 92 ? 18.565 3.071 -2.309 1.00 83.62 92 TYR A O 1
ATOM 706 N N . LYS A 1 93 ? 18.550 3.840 -0.203 1.00 86.75 93 LYS A N 1
ATOM 707 C CA . LYS A 1 93 ? 18.959 2.562 0.408 1.00 86.75 93 LYS A CA 1
ATOM 708 C C . LYS A 1 93 ? 17.887 1.475 0.325 1.00 86.75 93 LYS A C 1
ATOM 710 O O . LYS A 1 93 ? 18.211 0.303 0.454 1.00 86.75 93 LYS A O 1
ATOM 715 N N . CYS A 1 94 ? 16.631 1.863 0.129 1.00 89.12 94 CYS A N 1
ATOM 716 C CA . CYS A 1 94 ? 15.477 0.970 0.129 1.00 89.12 94 CYS A CA 1
ATOM 717 C C . CYS A 1 94 ? 14.928 0.671 -1.266 1.00 89.12 94 CYS A C 1
ATOM 719 O O . CYS A 1 94 ? 13.859 0.079 -1.397 1.00 89.12 94 CYS A O 1
ATOM 721 N N . VAL A 1 95 ? 15.662 1.043 -2.314 1.00 82.94 95 VAL A N 1
ATOM 722 C CA . VAL A 1 95 ? 15.282 0.811 -3.712 1.00 82.94 95 VAL A CA 1
ATOM 723 C C . VAL A 1 95 ? 15.074 -0.665 -4.027 1.00 82.94 95 VAL A C 1
ATOM 725 O O . VAL A 1 95 ? 14.085 -1.001 -4.677 1.00 82.94 95 VAL A O 1
ATOM 728 N N . SER A 1 96 ? 15.933 -1.550 -3.510 1.00 83.81 96 SER A N 1
ATOM 729 C CA . SER A 1 96 ? 15.785 -3.003 -3.684 1.00 83.81 96 SER A CA 1
ATOM 730 C C . SER A 1 96 ? 14.457 -3.527 -3.118 1.00 83.81 96 SER A C 1
ATOM 732 O O . SER A 1 96 ? 13.933 -4.545 -3.568 1.00 83.81 96 SER A O 1
ATOM 734 N N . GLN A 1 97 ? 13.862 -2.799 -2.167 1.00 88.81 97 GLN A N 1
ATOM 735 C CA . GLN A 1 97 ? 12.616 -3.159 -1.494 1.00 88.81 97 GLN A CA 1
ATOM 736 C C . GLN A 1 97 ? 11.366 -2.589 -2.182 1.00 88.81 97 GLN A C 1
ATOM 738 O O . GLN A 1 97 ? 10.245 -2.891 -1.765 1.00 88.81 97 GLN A O 1
ATOM 743 N N . LEU A 1 98 ? 11.523 -1.803 -3.254 1.00 88.88 98 LEU A N 1
ATOM 744 C CA . LEU A 1 98 ? 10.410 -1.180 -3.975 1.00 88.88 98 LEU A CA 1
ATOM 745 C C . LEU A 1 98 ? 9.464 -2.213 -4.596 1.00 88.88 98 LEU A C 1
ATOM 747 O O . LEU A 1 98 ? 8.250 -2.020 -4.586 1.00 88.88 98 LEU A O 1
ATOM 751 N N . THR A 1 99 ? 10.016 -3.335 -5.066 1.00 91.69 99 THR A N 1
ATOM 752 C CA . THR A 1 99 ? 9.254 -4.493 -5.558 1.00 91.69 99 THR A CA 1
ATOM 753 C C . THR A 1 99 ? 8.264 -4.997 -4.498 1.00 91.69 99 THR A C 1
ATOM 755 O O . THR A 1 99 ? 7.081 -5.189 -4.779 1.00 91.69 99 THR A O 1
ATOM 758 N N . ILE A 1 100 ? 8.726 -5.157 -3.254 1.00 93.38 100 ILE A N 1
ATOM 759 C CA . ILE A 1 100 ? 7.895 -5.636 -2.140 1.00 93.38 100 ILE A CA 1
ATOM 760 C C . ILE A 1 100 ? 6.897 -4.555 -1.718 1.00 93.38 100 ILE A C 1
ATOM 762 O O . ILE A 1 100 ? 5.729 -4.863 -1.481 1.00 93.38 100 ILE A O 1
ATOM 766 N N . TRP A 1 101 ? 7.328 -3.289 -1.669 1.00 94.12 101 TRP A N 1
ATOM 767 C CA . TRP A 1 101 ? 6.437 -2.162 -1.392 1.00 94.12 101 TRP A CA 1
ATOM 768 C C . TRP A 1 101 ? 5.258 -2.135 -2.370 1.00 94.12 101 TRP A C 1
ATOM 770 O O . TRP A 1 101 ? 4.108 -2.103 -1.935 1.00 94.12 101 TRP A O 1
ATOM 780 N N . ALA A 1 102 ? 5.533 -2.203 -3.676 1.00 94.75 102 ALA A N 1
ATOM 781 C CA . ALA A 1 102 ? 4.517 -2.119 -4.720 1.00 94.75 102 ALA A CA 1
ATOM 782 C C . ALA A 1 102 ? 3.540 -3.299 -4.644 1.00 94.75 102 ALA A C 1
ATOM 784 O O . ALA A 1 102 ? 2.326 -3.098 -4.679 1.00 94.75 102 ALA A O 1
ATOM 785 N N . TYR A 1 103 ? 4.057 -4.515 -4.461 1.00 95.81 103 TYR A N 1
ATOM 786 C CA . TYR A 1 103 ? 3.243 -5.715 -4.279 1.00 95.81 103 TYR A CA 1
ATOM 787 C C . TYR A 1 103 ? 2.307 -5.609 -3.064 1.00 95.81 103 TYR A C 1
ATOM 789 O O . TYR A 1 103 ? 1.100 -5.851 -3.168 1.00 95.81 103 TYR A O 1
ATOM 797 N N . CYS A 1 104 ? 2.850 -5.194 -1.916 1.00 96.50 104 CYS A N 1
ATOM 798 C CA . CYS A 1 104 ? 2.094 -5.071 -0.675 1.00 96.50 104 CYS A CA 1
ATOM 799 C C . CYS A 1 104 ? 1.079 -3.925 -0.700 1.00 96.50 104 CYS A C 1
ATOM 801 O O . CYS A 1 104 ? -0.032 -4.088 -0.196 1.00 96.50 104 CYS A O 1
ATOM 803 N N . ALA A 1 105 ? 1.431 -2.784 -1.297 1.00 96.25 105 ALA A N 1
ATOM 804 C CA . ALA A 1 105 ? 0.517 -1.661 -1.468 1.00 96.25 105 ALA A CA 1
ATOM 805 C C . ALA A 1 105 ? -0.640 -2.023 -2.408 1.00 96.25 105 ALA A C 1
ATOM 807 O O . ALA A 1 105 ? -1.790 -1.701 -2.119 1.00 96.25 105 ALA A O 1
ATOM 808 N N . ALA A 1 106 ? -0.361 -2.738 -3.501 1.00 96.56 106 ALA A N 1
ATOM 809 C CA . ALA A 1 106 ? -1.385 -3.153 -4.452 1.00 96.56 106 ALA A CA 1
ATOM 810 C C . ALA A 1 106 ? -2.340 -4.219 -3.904 1.00 96.56 106 ALA A C 1
ATOM 812 O O . ALA A 1 106 ? -3.425 -4.390 -4.464 1.00 96.56 106 ALA A O 1
ATOM 813 N N . ASP A 1 107 ? -1.955 -4.938 -2.841 1.00 94.62 107 ASP A N 1
ATOM 814 C CA . ASP A 1 107 ? -2.739 -6.030 -2.250 1.00 94.62 107 ASP A CA 1
ATOM 815 C C . ASP A 1 107 ? -3.228 -7.007 -3.337 1.00 94.62 107 ASP A C 1
ATOM 817 O O . ASP A 1 107 ? -4.414 -7.344 -3.438 1.00 94.62 107 ASP A O 1
ATOM 821 N N . VAL A 1 108 ? -2.296 -7.368 -4.231 1.00 92.12 108 VAL A N 1
ATOM 822 C CA . VAL A 1 108 ? -2.490 -8.265 -5.389 1.00 92.12 108 VAL A CA 1
ATOM 823 C C . VAL A 1 108 ? -3.651 -7.836 -6.296 1.00 92.12 108 VAL A C 1
ATOM 825 O O . VAL A 1 108 ? -4.356 -8.651 -6.887 1.00 92.12 108 VAL A O 1
ATOM 828 N N . THR A 1 109 ? -3.896 -6.531 -6.380 1.00 95.06 109 THR A N 1
ATOM 829 C CA . THR A 1 109 ? -4.988 -5.963 -7.169 1.00 95.06 109 THR A CA 1
ATOM 830 C C . THR A 1 109 ? -4.429 -5.129 -8.296 1.00 95.06 109 THR A C 1
ATOM 832 O O . THR A 1 109 ? -3.609 -4.241 -8.076 1.00 95.06 109 THR A O 1
ATOM 835 N N . ASP A 1 110 ? -4.919 -5.374 -9.504 1.00 96.38 110 ASP A N 1
ATOM 836 C CA . ASP A 1 110 ? -4.568 -4.546 -10.645 1.00 96.38 110 ASP A CA 1
ATOM 837 C C . ASP A 1 110 ? -5.331 -3.212 -10.577 1.00 96.38 110 ASP A C 1
ATOM 839 O O . ASP A 1 110 ? -6.548 -3.160 -10.768 1.00 96.38 110 ASP A O 1
ATOM 843 N N . ASN A 1 111 ? -4.617 -2.125 -10.265 1.00 97.62 111 ASN A N 1
ATOM 844 C CA . ASN A 1 111 ? -5.187 -0.779 -10.185 1.00 97.62 111 ASN A CA 1
ATOM 845 C C . ASN A 1 111 ? -4.928 0.056 -11.450 1.00 97.62 111 ASN A C 1
ATOM 847 O O . ASN A 1 111 ? -5.180 1.264 -11.440 1.00 97.62 111 ASN A O 1
ATOM 851 N N . THR A 1 112 ? -4.460 -0.561 -12.541 1.00 97.94 112 THR A N 1
ATOM 852 C CA . THR A 1 112 ? -4.072 0.122 -13.786 1.00 97.94 112 THR A CA 1
ATOM 853 C C . THR A 1 112 ? -5.188 1.015 -14.323 1.00 97.94 112 THR A C 1
ATOM 855 O O . THR A 1 112 ? -4.960 2.201 -14.544 1.00 97.94 112 THR A O 1
ATOM 858 N N . ALA A 1 113 ? -6.429 0.521 -14.377 1.00 97.69 113 ALA A N 1
ATOM 859 C CA . ALA A 1 113 ? -7.568 1.312 -14.849 1.00 97.69 113 ALA A CA 1
ATOM 860 C C . ALA A 1 113 ? -7.802 2.598 -14.025 1.00 97.69 113 ALA A C 1
ATOM 862 O O . ALA A 1 113 ? -8.160 3.640 -14.570 1.00 97.69 113 ALA A O 1
ATOM 863 N N . CYS A 1 114 ? -7.583 2.557 -12.703 1.00 98.12 114 CYS A N 1
ATOM 864 C CA . CYS A 1 114 ? -7.700 3.741 -11.845 1.00 98.12 114 CYS A CA 1
ATOM 865 C C . CYS A 1 114 ? -6.586 4.761 -12.118 1.00 98.12 114 CYS A C 1
ATOM 867 O O . CYS A 1 114 ? -6.837 5.970 -12.058 1.00 98.12 114 CYS A O 1
ATOM 869 N N . CYS A 1 115 ? -5.380 4.265 -12.396 1.00 98.25 115 CYS A N 1
ATOM 870 C CA . CYS A 1 115 ? -4.194 5.059 -12.675 1.00 98.25 115 CYS A CA 1
ATOM 871 C C . CYS A 1 115 ? -4.227 5.721 -14.055 1.00 98.25 115 CYS A C 1
ATOM 873 O O . CYS A 1 115 ? -3.955 6.916 -14.163 1.00 98.25 115 CYS A O 1
ATOM 875 N N . GLU A 1 116 ? -4.621 4.982 -15.092 1.00 98.19 116 GLU A N 1
ATOM 876 C CA . GLU A 1 116 ? -4.784 5.501 -16.454 1.00 98.19 116 GLU A CA 1
ATOM 877 C C . GLU A 1 116 ? -5.807 6.640 -16.486 1.00 98.19 116 GLU A C 1
ATOM 879 O O . GLU A 1 116 ? -5.534 7.716 -17.012 1.00 98.19 116 GLU A O 1
ATOM 884 N N . GLN A 1 117 ? -6.948 6.462 -15.809 1.00 97.94 117 GLN A N 1
ATOM 885 C CA . GLN A 1 117 ? -7.966 7.511 -15.656 1.00 97.94 117 GLN A CA 1
ATOM 886 C C . GLN A 1 117 ? -7.447 8.773 -14.947 1.00 97.94 117 GLN A C 1
ATOM 888 O O . GLN A 1 117 ? -8.069 9.830 -15.042 1.00 97.94 117 GLN A O 1
ATOM 893 N N . ARG A 1 118 ? -6.338 8.670 -14.208 1.00 97.50 118 ARG A N 1
ATOM 894 C CA . ARG A 1 118 ? -5.688 9.774 -13.485 1.00 97.50 118 ARG A CA 1
ATOM 895 C C . ARG A 1 118 ? -4.454 10.319 -14.204 1.00 97.50 118 ARG A C 1
ATOM 897 O O . ARG A 1 118 ? -3.784 11.186 -13.652 1.00 97.50 118 ARG A O 1
ATOM 904 N N . GLY A 1 119 ? -4.171 9.855 -15.422 1.00 97.38 119 GLY A N 1
ATOM 905 C CA . GLY A 1 119 ? -3.073 10.364 -16.243 1.00 97.38 119 GLY A CA 1
ATOM 906 C C . GLY A 1 119 ? -1.687 9.899 -15.794 1.00 97.38 119 GLY A C 1
ATOM 907 O O . GLY A 1 119 ? -0.701 10.596 -16.040 1.00 97.38 119 GLY A O 1
ATOM 908 N N . ILE A 1 120 ? -1.596 8.748 -15.121 1.00 97.81 120 ILE A N 1
ATOM 909 C CA . ILE A 1 120 ? -0.301 8.112 -14.855 1.00 97.81 120 ILE A CA 1
ATOM 910 C C . ILE A 1 120 ? 0.272 7.605 -16.178 1.00 97.81 120 ILE A C 1
ATOM 912 O O . ILE A 1 120 ? -0.431 6.982 -16.973 1.00 97.81 120 ILE A O 1
ATOM 916 N N . ALA A 1 121 ? 1.549 7.905 -16.411 1.00 96.69 121 ALA A N 1
ATOM 917 C CA . ALA A 1 121 ? 2.236 7.542 -17.642 1.00 96.69 121 ALA A CA 1
ATOM 918 C C . ALA A 1 121 ? 2.343 6.006 -17.795 1.00 96.69 121 ALA A C 1
ATOM 920 O O . ALA A 1 121 ? 2.530 5.322 -16.781 1.00 96.69 121 ALA A O 1
ATOM 921 N N . PRO A 1 122 ? 2.237 5.451 -19.021 1.00 95.50 122 PRO A N 1
ATOM 922 C CA . PRO A 1 122 ? 2.249 4.004 -19.260 1.00 95.50 122 PRO A CA 1
ATOM 923 C C . PRO A 1 122 ? 3.435 3.262 -18.632 1.00 95.50 122 PRO A C 1
ATOM 925 O O . PRO A 1 122 ? 3.267 2.182 -18.068 1.00 95.50 122 PRO A O 1
ATOM 928 N N . GLU A 1 123 ? 4.622 3.864 -18.664 1.00 93.56 123 GLU A N 1
ATOM 929 C CA . GLU A 1 123 ? 5.854 3.333 -18.079 1.00 93.56 123 GLU A CA 1
ATOM 930 C C . GLU A 1 123 ? 5.793 3.162 -16.549 1.00 93.56 123 GLU A C 1
ATOM 932 O O . GLU A 1 123 ? 6.551 2.377 -15.985 1.00 93.56 123 GLU A O 1
ATOM 937 N N . CYS A 1 124 ? 4.858 3.840 -15.875 1.00 95.94 124 CYS A N 1
ATOM 938 C CA . CYS A 1 124 ? 4.671 3.786 -14.425 1.00 95.94 124 CYS A CA 1
ATOM 939 C C . CYS A 1 124 ? 3.522 2.865 -13.983 1.00 95.94 124 CYS A C 1
ATOM 941 O O . CYS A 1 124 ? 3.285 2.715 -12.783 1.00 95.94 124 CYS A O 1
ATOM 943 N N . LEU A 1 125 ? 2.789 2.238 -14.911 1.00 96.81 125 LEU A N 1
ATOM 944 C CA . LEU A 1 125 ? 1.629 1.397 -14.576 1.00 96.81 125 LEU A CA 1
ATOM 945 C C . LEU A 1 125 ? 2.013 0.098 -13.846 1.00 96.81 125 LEU A C 1
ATOM 947 O O . LEU A 1 125 ? 1.181 -0.479 -13.145 1.00 96.81 125 LEU A O 1
ATOM 951 N N . SER A 1 126 ? 3.279 -0.321 -13.918 1.00 95.00 126 SER A N 1
ATOM 952 C CA . SER A 1 126 ? 3.834 -1.412 -13.103 1.00 95.00 126 SER A CA 1
ATOM 953 C C . SER A 1 126 ? 3.620 -1.186 -11.600 1.00 95.00 126 SER A C 1
ATOM 955 O O . SER A 1 126 ? 3.258 -2.121 -10.883 1.00 95.00 126 SER A O 1
ATOM 957 N N . PHE A 1 127 ? 3.724 0.063 -11.129 1.00 95.62 127 PHE A N 1
ATOM 958 C CA . PHE A 1 127 ? 3.417 0.431 -9.743 1.00 95.62 127 PHE A CA 1
ATOM 959 C C . PHE A 1 127 ? 1.941 0.237 -9.413 1.00 95.62 127 PHE A C 1
ATOM 961 O O . PHE A 1 127 ? 1.608 -0.337 -8.384 1.00 95.62 127 PHE A O 1
ATOM 968 N N . CYS A 1 128 ? 1.049 0.645 -10.314 1.00 97.31 128 CYS A N 1
ATOM 969 C CA . CYS A 1 128 ? -0.396 0.487 -10.148 1.00 97.31 128 CYS A CA 1
ATOM 970 C C . CYS A 1 128 ? -0.832 -0.977 -10.082 1.00 97.31 128 CYS A C 1
ATOM 972 O O . CYS A 1 128 ? -1.798 -1.321 -9.395 1.00 97.31 128 CYS A O 1
ATOM 974 N N . LYS A 1 129 ? -0.111 -1.848 -10.783 1.00 96.31 129 LYS A N 1
ATOM 975 C CA . LYS A 1 129 ? -0.319 -3.291 -10.730 1.00 96.31 129 LYS A CA 1
ATOM 976 C C . LYS A 1 129 ? 0.307 -3.945 -9.491 1.00 96.31 129 LYS A C 1
ATOM 978 O O . LYS A 1 129 ? -0.136 -5.017 -9.090 1.00 96.31 129 LYS A O 1
ATOM 983 N N . GLY A 1 130 ? 1.319 -3.315 -8.895 1.00 95.00 130 GLY A N 1
ATOM 984 C CA . GLY A 1 130 ? 2.138 -3.909 -7.837 1.00 95.00 130 GLY A CA 1
ATOM 985 C C . GLY A 1 130 ? 3.185 -4.904 -8.348 1.00 95.00 130 GLY A C 1
ATOM 986 O O . GLY A 1 130 ? 3.615 -5.771 -7.595 1.00 95.00 130 GLY A O 1
ATOM 987 N N . ASP A 1 131 ? 3.574 -4.809 -9.622 1.00 92.25 131 ASP A N 1
ATOM 988 C CA . ASP A 1 131 ? 4.573 -5.669 -10.275 1.00 92.25 131 ASP A CA 1
ATOM 989 C C . ASP A 1 131 ? 5.675 -4.780 -10.857 1.00 92.25 131 ASP A C 1
ATOM 991 O O . ASP A 1 131 ? 5.723 -4.524 -12.060 1.00 92.25 131 ASP A O 1
ATOM 995 N N . VAL A 1 132 ? 6.507 -4.233 -9.968 1.00 91.44 132 VAL A N 1
ATOM 996 C CA . VAL A 1 132 ? 7.643 -3.369 -10.313 1.00 91.44 132 VAL A CA 1
ATOM 997 C C . VAL A 1 132 ? 8.907 -4.221 -10.268 1.00 91.44 132 VAL A C 1
ATOM 999 O O . VAL A 1 132 ? 9.366 -4.513 -9.171 1.00 91.44 132 VAL A O 1
ATOM 1002 N N . PRO A 1 133 ? 9.481 -4.649 -11.403 1.00 86.75 133 PRO A N 1
ATOM 1003 C CA . PRO A 1 133 ? 10.726 -5.405 -11.387 1.00 86.75 133 PRO A CA 1
ATOM 1004 C C . PRO A 1 133 ? 11.904 -4.463 -11.110 1.00 86.75 133 PRO A C 1
ATOM 1006 O O . PRO A 1 133 ? 12.309 -3.712 -11.996 1.00 86.75 133 PRO A O 1
ATOM 1009 N N . THR A 1 134 ? 12.442 -4.487 -9.887 1.00 85.12 134 THR A N 1
ATOM 1010 C CA . THR A 1 134 ? 13.725 -3.850 -9.538 1.00 85.12 134 THR A CA 1
ATOM 1011 C C . THR A 1 134 ? 14.815 -4.912 -9.451 1.00 85.12 134 THR A C 1
ATOM 1013 O O . THR A 1 134 ? 15.020 -5.492 -8.385 1.00 85.12 134 THR A O 1
ATOM 1016 N N . CYS A 1 135 ? 15.469 -5.203 -10.575 1.00 83.44 135 CYS A N 1
ATOM 1017 C CA . CYS A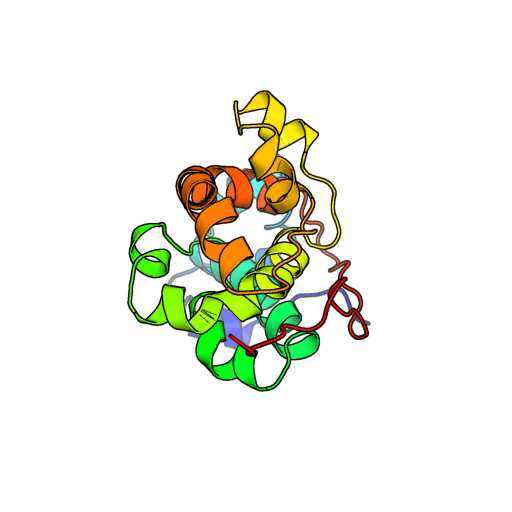 1 135 ? 16.458 -6.284 -10.654 1.00 83.44 135 CYS A CA 1
ATOM 1018 C C . CYS A 1 135 ? 17.896 -5.799 -10.449 1.00 83.44 135 CYS A C 1
ATOM 1020 O O . CYS A 1 135 ? 18.742 -6.576 -10.028 1.00 83.44 135 CYS A O 1
ATOM 1022 N N . ASP A 1 136 ? 18.152 -4.527 -10.743 1.00 82.38 136 ASP A N 1
ATOM 1023 C CA . ASP A 1 136 ? 19.479 -3.919 -10.787 1.00 82.38 136 ASP A CA 1
ATOM 1024 C C . ASP A 1 136 ? 19.409 -2.423 -10.426 1.00 82.38 136 ASP A C 1
ATOM 1026 O O . ASP A 1 136 ? 18.331 -1.835 -10.262 1.00 82.38 136 ASP A O 1
ATOM 1030 N N . LEU A 1 137 ? 20.572 -1.776 -10.341 1.00 79.44 137 LEU A N 1
ATOM 1031 C CA . LEU A 1 137 ? 20.666 -0.336 -10.095 1.00 79.44 137 LEU A CA 1
ATOM 1032 C C . LEU A 1 137 ? 20.130 0.513 -11.263 1.00 79.44 137 LEU A C 1
ATOM 1034 O O . LEU A 1 137 ? 19.632 1.614 -11.032 1.00 79.44 137 LEU A O 1
ATOM 1038 N N . GLN A 1 138 ? 20.144 0.014 -12.503 1.00 81.44 138 GLN A N 1
ATOM 1039 C CA . GLN A 1 138 ? 19.557 0.703 -13.669 1.00 81.44 138 GLN A CA 1
ATOM 1040 C C . GLN A 1 138 ? 18.038 0.899 -13.518 1.00 81.44 138 GLN A C 1
ATOM 1042 O O . GLN A 1 138 ? 17.480 1.932 -13.913 1.00 81.44 138 GLN A O 1
ATOM 1047 N N . SER A 1 139 ? 17.367 -0.061 -12.882 1.00 78.44 139 SER A N 1
ATOM 1048 C CA . SER A 1 139 ? 15.938 -0.017 -12.576 1.00 78.44 139 SER A CA 1
ATOM 1049 C C . SER A 1 139 ? 15.571 1.222 -11.747 1.00 78.44 139 SER A C 1
ATOM 1051 O O . SER A 1 139 ? 14.498 1.794 -11.935 1.00 78.44 139 SER A O 1
ATOM 1053 N N . LEU A 1 140 ? 16.475 1.706 -10.884 1.00 74.12 140 LEU A N 1
ATOM 1054 C CA . LEU A 1 140 ? 16.262 2.920 -10.089 1.00 74.12 140 LEU A CA 1
ATOM 1055 C C . LEU A 1 140 ? 16.015 4.147 -10.966 1.00 74.12 140 LEU A C 1
ATOM 1057 O O . LEU A 1 140 ? 15.022 4.853 -10.787 1.00 74.12 140 LEU A O 1
ATOM 1061 N N . PHE A 1 141 ? 16.903 4.391 -11.929 1.00 81.31 141 PHE A N 1
ATOM 1062 C CA . PHE A 1 141 ? 16.800 5.547 -12.819 1.00 81.31 141 PHE A CA 1
ATOM 1063 C C . PHE A 1 141 ? 15.558 5.467 -13.705 1.00 81.31 141 PHE A C 1
ATOM 1065 O O . PHE A 1 141 ? 14.941 6.488 -14.001 1.00 81.31 141 PHE A O 1
ATOM 1072 N N . THR A 1 142 ? 15.157 4.247 -14.067 1.00 85.06 142 THR A N 1
ATOM 1073 C CA . THR A 1 142 ? 13.940 3.999 -14.846 1.00 85.06 142 THR A CA 1
ATOM 1074 C C . THR A 1 142 ? 12.684 4.392 -14.067 1.00 85.06 142 THR A C 1
ATOM 1076 O O . THR A 1 142 ? 11.775 5.001 -14.629 1.00 85.06 142 THR A O 1
ATOM 1079 N N . TYR A 1 143 ? 12.629 4.095 -12.766 1.00 87.06 143 TYR A N 1
ATOM 1080 C CA . TYR A 1 143 ? 11.437 4.338 -11.951 1.00 87.06 143 TYR A CA 1
ATOM 1081 C C . TYR A 1 143 ? 11.428 5.664 -11.193 1.00 87.06 143 TYR A C 1
ATOM 1083 O O . TYR A 1 143 ? 10.368 6.083 -10.726 1.00 87.06 143 TYR A O 1
ATOM 1091 N N . GLN A 1 144 ? 12.560 6.360 -11.087 1.00 87.94 144 GLN A N 1
ATOM 1092 C CA . GLN A 1 144 ? 12.639 7.659 -10.418 1.00 87.94 144 GLN A CA 1
ATOM 1093 C C . GLN A 1 144 ? 11.572 8.663 -10.913 1.00 87.94 144 GLN A C 1
ATOM 1095 O O . GLN A 1 144 ? 10.912 9.283 -10.072 1.00 87.94 144 GLN A O 1
ATOM 1100 N N . PRO A 1 145 ? 11.297 8.807 -12.229 1.00 92.00 145 PRO A N 1
ATOM 1101 C CA . PRO A 1 145 ? 10.232 9.692 -12.706 1.00 92.00 145 PRO A CA 1
ATOM 1102 C C . PRO A 1 145 ? 8.829 9.290 -12.228 1.00 92.00 145 PRO A C 1
ATOM 1104 O O . PRO A 1 145 ? 7.952 10.149 -12.132 1.00 92.00 145 PRO A O 1
ATOM 1107 N N . CYS A 1 146 ? 8.606 8.012 -11.905 1.00 93.38 146 CYS A N 1
ATOM 1108 C CA . CYS A 1 146 ? 7.318 7.499 -11.441 1.00 93.38 146 CYS A CA 1
ATOM 1109 C C . CYS A 1 146 ? 7.008 7.871 -9.990 1.00 93.38 146 CYS A C 1
ATOM 1111 O O . CYS A 1 146 ? 5.834 7.919 -9.621 1.00 93.38 146 CYS A O 1
ATOM 1113 N N . LEU A 1 147 ? 8.018 8.210 -9.181 1.00 90.56 147 LEU A N 1
ATOM 1114 C CA . LEU A 1 147 ? 7.825 8.580 -7.773 1.00 90.56 147 LEU A CA 1
ATOM 1115 C C . LEU A 1 147 ? 6.926 9.814 -7.612 1.00 90.56 147 LEU A C 1
ATOM 1117 O O . LEU A 1 147 ? 6.208 9.930 -6.623 1.00 90.56 147 LEU A O 1
ATOM 1121 N N . ARG A 1 148 ? 6.871 10.700 -8.616 1.00 93.25 148 ARG A N 1
ATOM 1122 C CA . ARG A 1 148 ? 5.943 11.846 -8.632 1.00 93.25 148 ARG A CA 1
ATOM 1123 C C . ARG A 1 148 ? 4.466 11.440 -8.572 1.00 93.25 148 ARG A C 1
ATOM 1125 O O . ARG A 1 148 ? 3.624 12.252 -8.208 1.00 93.25 148 ARG A O 1
ATOM 1132 N N . TYR A 1 149 ? 4.145 10.205 -8.961 1.00 95.75 149 TYR A N 1
ATOM 1133 C CA . TYR A 1 149 ? 2.787 9.669 -8.957 1.00 95.75 149 TYR A CA 1
ATOM 1134 C C . TYR A 1 149 ? 2.443 8.920 -7.668 1.00 95.75 149 TYR A C 1
ATOM 1136 O O . TYR A 1 149 ? 1.321 8.426 -7.566 1.00 95.75 149 TYR A O 1
ATOM 1144 N N . ILE A 1 150 ? 3.357 8.832 -6.692 1.00 94.31 150 ILE A N 1
ATOM 1145 C CA . ILE A 1 150 ? 3.214 7.954 -5.523 1.00 94.31 150 ILE A CA 1
ATOM 1146 C C . ILE A 1 150 ? 1.885 8.154 -4.787 1.00 94.31 150 ILE A C 1
ATOM 1148 O O . ILE A 1 150 ? 1.171 7.185 -4.561 1.00 94.31 150 ILE A O 1
ATOM 1152 N N . GLU A 1 151 ? 1.4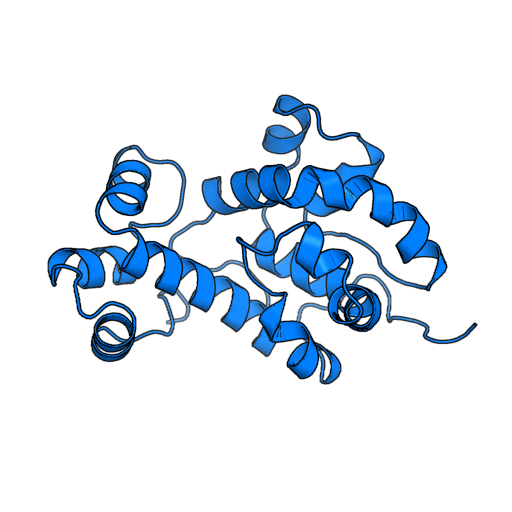81 9.399 -4.526 1.00 94.62 151 GLU A N 1
ATOM 1153 C CA . GLU A 1 151 ? 0.215 9.713 -3.846 1.00 94.62 151 GLU A CA 1
ATOM 1154 C C . GLU A 1 151 ? -1.015 9.299 -4.669 1.00 94.62 151 GLU A C 1
ATOM 1156 O O . GLU A 1 151 ? -2.029 8.841 -4.142 1.00 94.62 151 GLU A O 1
ATOM 1161 N N . THR A 1 152 ? -0.931 9.436 -5.994 1.00 96.62 152 THR A N 1
ATOM 1162 C CA . THR A 1 152 ? -2.016 9.052 -6.908 1.00 96.62 152 THR A CA 1
ATOM 1163 C C . THR A 1 152 ? -2.135 7.528 -7.000 1.00 96.62 152 THR A C 1
ATOM 1165 O O . THR A 1 152 ? -3.245 6.990 -7.007 1.00 96.62 152 THR A O 1
ATOM 1168 N N . ILE A 1 153 ? -0.994 6.835 -7.030 1.00 97.12 153 ILE A N 1
ATOM 1169 C CA . ILE A 1 153 ? -0.886 5.375 -7.034 1.00 97.12 153 ILE A CA 1
ATOM 1170 C C . ILE A 1 153 ? -1.447 4.804 -5.726 1.00 97.12 153 ILE A C 1
ATOM 1172 O O . ILE A 1 153 ? -2.346 3.961 -5.762 1.00 97.12 153 ILE A O 1
ATOM 1176 N N . THR A 1 154 ? -0.998 5.303 -4.569 1.00 95.94 154 THR A N 1
ATOM 1177 C CA . THR A 1 154 ? -1.470 4.826 -3.258 1.00 95.94 154 THR A CA 1
ATOM 1178 C C . THR A 1 154 ? -2.954 5.098 -3.058 1.00 95.94 154 THR A C 1
ATOM 1180 O O . THR A 1 154 ? -3.669 4.228 -2.561 1.00 95.94 154 THR A O 1
ATOM 1183 N N . HIS A 1 155 ? -3.468 6.235 -3.534 1.00 95.75 155 HIS A N 1
ATOM 1184 C CA . HIS A 1 155 ? -4.907 6.507 -3.542 1.00 95.75 155 HIS A CA 1
ATOM 1185 C C . HIS A 1 155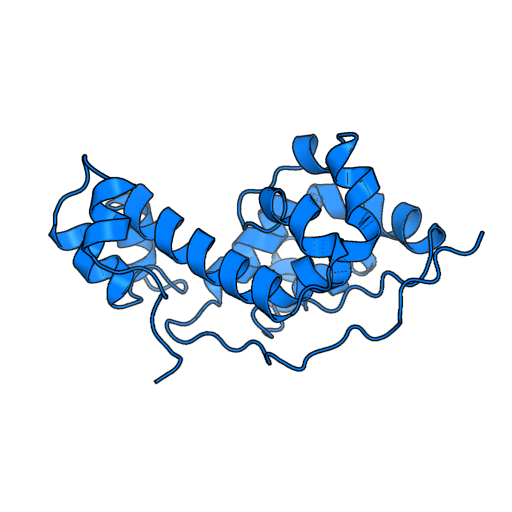 ? -5.702 5.464 -4.337 1.00 95.75 155 HIS A C 1
ATOM 1187 O O . HIS A 1 155 ? -6.759 5.010 -3.889 1.00 95.75 155 HIS A O 1
ATOM 1193 N N . CYS A 1 156 ? -5.208 5.063 -5.512 1.00 97.31 156 CYS A N 1
ATOM 1194 C CA . CYS A 1 156 ? -5.834 4.005 -6.301 1.00 97.31 156 CYS A CA 1
ATOM 1195 C C . CYS A 1 156 ? -5.806 2.656 -5.576 1.00 97.31 156 CYS A C 1
ATOM 1197 O O . CYS A 1 156 ? -6.848 2.005 -5.485 1.00 97.31 156 CYS A O 1
ATOM 1199 N N . HIS A 1 157 ? -4.668 2.281 -4.992 1.00 97.25 157 HIS A N 1
ATOM 1200 C CA . HIS A 1 157 ? -4.551 1.067 -4.189 1.00 97.25 157 HIS A CA 1
ATOM 1201 C C . HIS A 1 157 ? -5.548 1.043 -3.024 1.00 97.25 157 HIS A C 1
ATOM 1203 O O . HIS A 1 157 ? -6.351 0.116 -2.909 1.00 97.25 157 HIS A O 1
ATOM 1209 N N . MET A 1 158 ? -5.575 2.101 -2.205 1.00 95.94 158 MET A N 1
ATOM 1210 C CA . MET A 1 158 ? -6.442 2.195 -1.024 1.00 95.94 158 MET A CA 1
ATOM 1211 C C . MET A 1 158 ? -7.934 2.079 -1.363 1.00 95.94 158 MET A C 1
ATOM 1213 O O . MET A 1 158 ? -8.715 1.547 -0.570 1.00 95.94 158 MET A O 1
ATOM 1217 N N . LYS A 1 159 ? -8.349 2.549 -2.546 1.00 94.69 159 LYS A N 1
ATOM 1218 C CA . LYS A 1 159 ? -9.739 2.447 -3.011 1.00 94.69 159 LYS A CA 1
ATOM 1219 C C . LYS A 1 159 ? -10.200 1.022 -3.292 1.00 94.69 159 LYS A C 1
ATOM 1221 O O . LYS A 1 159 ? -11.396 0.767 -3.164 1.00 94.69 159 LYS A O 1
ATOM 1226 N N . ASN A 1 160 ? -9.290 0.128 -3.669 1.00 94.50 160 ASN A N 1
ATOM 1227 C CA . ASN A 1 160 ? -9.614 -1.245 -4.055 1.00 94.50 160 ASN A CA 1
ATOM 1228 C C . ASN A 1 160 ? -9.269 -2.282 -2.974 1.00 94.50 160 ASN A C 1
ATOM 1230 O O . ASN A 1 160 ? -9.475 -3.484 -3.173 1.00 94.50 160 ASN A O 1
ATOM 1234 N N . LEU A 1 161 ? -8.801 -1.839 -1.804 1.00 95.00 161 LEU A N 1
ATOM 1235 C CA . LEU A 1 161 ? -8.621 -2.715 -0.648 1.00 95.00 161 LEU A CA 1
ATOM 1236 C C . LEU A 1 161 ? -9.957 -3.327 -0.209 1.00 95.00 161 LEU A C 1
ATOM 1238 O O . LEU A 1 161 ? -10.976 -2.641 -0.122 1.00 95.00 161 LEU A O 1
ATOM 1242 N N . SER A 1 162 ? -9.940 -4.616 0.130 1.00 92.12 162 SER A N 1
ATOM 1243 C CA . SER A 1 162 ? -11.039 -5.278 0.848 1.00 92.12 162 SER A CA 1
ATOM 1244 C C . SER A 1 162 ? -10.721 -5.441 2.329 1.00 92.12 162 SER A C 1
ATOM 1246 O O . SER A 1 162 ? -9.576 -5.311 2.743 1.00 92.12 162 SER A O 1
ATOM 1248 N N . SER A 1 163 ? -11.710 -5.805 3.145 1.00 89.69 163 SER A N 1
ATOM 1249 C CA . SER A 1 163 ? -11.471 -6.143 4.556 1.00 89.69 163 SER A CA 1
ATOM 1250 C C . SER A 1 163 ? -10.476 -7.292 4.738 1.00 89.69 163 SER A C 1
ATOM 1252 O O . SER A 1 163 ? -9.646 -7.232 5.636 1.00 89.69 163 SER A O 1
ATOM 1254 N N . VAL A 1 164 ? -10.490 -8.273 3.835 1.00 90.31 164 VAL A N 1
ATOM 1255 C CA . VAL A 1 164 ? -9.560 -9.412 3.832 1.00 90.31 164 VAL A CA 1
ATOM 1256 C C . VAL A 1 164 ? -8.303 -9.066 3.015 1.00 90.31 164 VAL A C 1
ATOM 1258 O O . VAL A 1 164 ? -8.471 -8.588 1.888 1.00 90.31 164 VAL A O 1
ATOM 1261 N N . PRO A 1 165 ? -7.076 -9.244 3.546 1.00 91.81 165 PRO A N 1
ATOM 1262 C CA . PRO A 1 165 ? -5.818 -9.155 2.788 1.00 91.81 165 PRO A CA 1
ATOM 1263 C C . PRO A 1 165 ? -5.683 -10.241 1.721 1.00 91.81 165 PRO A C 1
ATOM 1265 O O . PRO A 1 165 ? -6.135 -11.364 1.933 1.00 91.81 165 PRO A O 1
ATOM 1268 N N . ARG A 1 166 ? -5.069 -9.909 0.580 1.00 92.81 166 ARG A N 1
ATOM 1269 C CA . ARG A 1 166 ? -4.946 -10.820 -0.577 1.00 92.81 166 ARG A CA 1
ATOM 1270 C C . ARG A 1 166 ? -3.518 -11.250 -0.901 1.00 92.81 166 ARG A C 1
ATOM 1272 O O . ARG A 1 166 ? -3.325 -12.074 -1.790 1.00 92.81 166 ARG A O 1
ATOM 1279 N N . TRP A 1 167 ? -2.524 -10.703 -0.212 1.00 93.25 167 TRP A N 1
ATOM 1280 C CA . TRP A 1 167 ? -1.124 -11.048 -0.437 1.00 93.25 167 TRP A CA 1
ATOM 1281 C C . TRP A 1 167 ? -0.817 -12.507 -0.062 1.00 93.25 167 TRP A C 1
ATOM 1283 O O . TRP A 1 167 ? -1.331 -13.052 0.912 1.00 93.25 167 TRP A O 1
ATOM 1293 N N . ASN A 1 168 ? 0.036 -13.139 -0.867 1.00 93.12 168 ASN A N 1
ATOM 1294 C CA . ASN A 1 168 ? 0.634 -14.446 -0.616 1.00 93.12 168 ASN A CA 1
ATOM 1295 C C . ASN A 1 168 ? 1.895 -14.297 0.271 1.00 93.12 168 ASN A C 1
ATOM 1297 O O . ASN A 1 168 ? 2.811 -13.586 -0.151 1.00 93.12 168 ASN A O 1
ATOM 1301 N N . PRO A 1 169 ? 1.966 -14.956 1.449 1.00 91.06 169 PRO A N 1
ATOM 1302 C CA . PRO A 1 169 ? 3.148 -14.962 2.318 1.00 91.06 169 PRO A CA 1
ATOM 1303 C C . PRO A 1 169 ? 4.420 -15.512 1.660 1.00 91.06 169 PRO A C 1
ATOM 1305 O O . PRO A 1 169 ? 5.514 -15.098 2.017 1.00 91.06 169 PRO A O 1
ATOM 1308 N N . GLU A 1 170 ? 4.281 -16.434 0.707 1.00 90.88 170 GLU A N 1
ATOM 1309 C CA . GLU A 1 170 ? 5.399 -17.083 0.005 1.00 90.88 170 GLU A CA 1
ATOM 1310 C C . GLU A 1 170 ? 5.756 -16.369 -1.307 1.00 90.88 170 GLU A C 1
ATOM 1312 O O . GLU A 1 170 ? 6.453 -16.917 -2.160 1.00 90.88 170 GLU A O 1
ATOM 1317 N N . TRP A 1 171 ? 5.229 -15.163 -1.525 1.00 92.12 171 TRP A N 1
ATOM 1318 C CA . TRP A 1 171 ? 5.497 -14.428 -2.750 1.00 92.12 171 TRP A CA 1
ATOM 1319 C C . TRP A 1 171 ? 6.962 -14.010 -2.849 1.00 92.12 171 TRP A C 1
ATOM 1321 O O . TRP A 1 171 ? 7.565 -13.534 -1.889 1.00 92.12 171 TRP A O 1
ATOM 1331 N N . THR A 1 172 ? 7.504 -14.111 -4.058 1.00 88.06 172 THR A N 1
ATOM 1332 C CA . THR A 1 172 ? 8.826 -13.602 -4.408 1.00 88.06 172 THR A CA 1
ATOM 1333 C C . THR A 1 172 ? 8.719 -12.681 -5.613 1.00 88.06 172 THR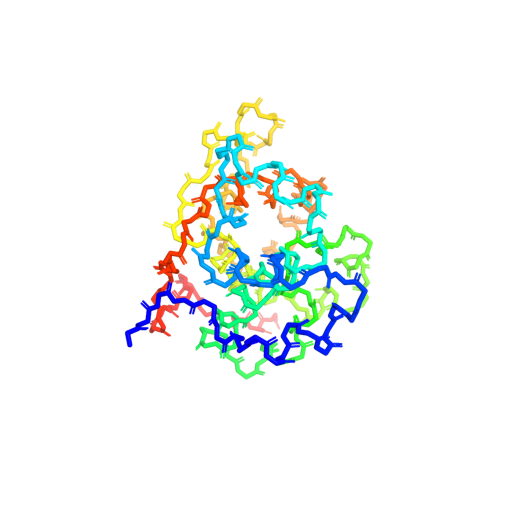 A C 1
ATOM 1335 O O . THR A 1 172 ? 7.899 -12.903 -6.508 1.00 88.06 172 THR A O 1
ATOM 1338 N N . GLY A 1 173 ? 9.588 -11.670 -5.661 1.00 85.12 173 GLY A N 1
ATOM 1339 C CA . GLY A 1 173 ? 9.737 -10.823 -6.839 1.00 85.12 173 GLY A CA 1
ATOM 1340 C C . GLY A 1 173 ? 10.146 -11.626 -8.078 1.00 85.12 173 GLY A C 1
ATOM 1341 O O . GLY A 1 173 ? 10.660 -12.740 -7.986 1.00 85.12 173 GLY A O 1
ATOM 1342 N N . ARG A 1 174 ? 9.920 -11.038 -9.257 1.00 83.94 174 ARG A N 1
ATOM 1343 C CA . ARG A 1 174 ? 10.257 -11.636 -10.562 1.00 83.94 174 ARG A CA 1
ATOM 1344 C C . ARG A 1 174 ? 11.754 -11.926 -10.723 1.00 83.94 174 ARG A C 1
ATOM 1346 O O . ARG A 1 174 ? 12.128 -12.833 -11.459 1.00 83.94 174 ARG A O 1
ATOM 1353 N N . CYS A 1 175 ? 12.583 -11.126 -10.074 1.00 80.56 175 CYS A N 1
ATOM 1354 C CA . CYS A 1 175 ? 14.030 -11.229 -10.070 1.00 80.56 175 CYS A CA 1
ATOM 1355 C C . CYS A 1 175 ? 14.531 -11.053 -8.640 1.00 80.56 175 CYS A C 1
ATOM 1357 O O . CYS A 1 175 ? 13.874 -10.419 -7.809 1.00 80.56 175 CYS A O 1
ATOM 1359 N N . GLU A 1 176 ? 15.691 -11.632 -8.362 1.00 72.81 176 GLU A N 1
ATOM 1360 C CA . GLU A 1 176 ? 16.455 -11.267 -7.180 1.00 72.81 176 GLU A CA 1
ATOM 1361 C C . GLU A 1 176 ? 17.248 -10.006 -7.503 1.00 72.81 176 GLU A C 1
ATOM 1363 O O . GLU A 1 176 ? 17.713 -9.844 -8.630 1.00 72.81 176 GLU A O 1
ATOM 1368 N N . TRP A 1 177 ? 17.348 -9.102 -6.531 1.00 72.88 177 TRP A N 1
ATOM 1369 C CA . TRP A 1 177 ? 18.194 -7.925 -6.661 1.00 72.88 177 TRP A CA 1
ATOM 1370 C C . TRP A 1 177 ? 19.640 -8.385 -6.846 1.00 72.88 177 TRP A C 1
ATOM 1372 O O . TRP A 1 177 ? 20.233 -8.942 -5.918 1.00 72.88 177 TRP A O 1
ATOM 1382 N N . ASP A 1 178 ? 20.188 -8.163 -8.036 1.00 64.62 178 ASP A N 1
ATOM 1383 C CA . ASP A 1 178 ? 21.608 -8.334 -8.276 1.00 64.62 178 ASP A CA 1
ATOM 1384 C C . ASP A 1 178 ? 22.295 -7.037 -7.846 1.00 64.62 178 ASP A C 1
ATOM 1386 O O . ASP A 1 178 ? 22.286 -6.030 -8.549 1.00 64.62 178 ASP A O 1
ATOM 1390 N N . GLY A 1 179 ? 22.826 -7.033 -6.623 1.00 58.25 179 GLY A N 1
ATOM 1391 C CA . GLY A 1 179 ? 23.594 -5.905 -6.094 1.00 58.25 179 GLY A CA 1
ATOM 1392 C C . GLY A 1 179 ? 24.974 -5.750 -6.738 1.00 58.25 179 GLY A C 1
ATOM 1393 O O . GLY A 1 179 ? 25.766 -4.947 -6.245 1.00 58.25 179 GLY A O 1
ATOM 1394 N N . SER A 1 180 ? 25.273 -6.543 -7.771 1.00 54.94 180 SER A N 1
ATOM 1395 C CA . SER A 1 180 ? 26.483 -6.448 -8.576 1.00 54.94 180 SER A CA 1
ATOM 1396 C C . SER A 1 180 ? 26.336 -5.322 -9.600 1.00 54.94 180 SER A C 1
ATOM 1398 O O . SER A 1 180 ? 25.666 -5.489 -10.616 1.00 54.94 180 SER A O 1
ATOM 1400 N N . ASP A 1 181 ? 27.002 -4.200 -9.342 1.00 51.03 181 ASP A N 1
ATOM 1401 C CA . ASP A 1 181 ? 27.663 -3.446 -10.414 1.00 51.03 181 ASP A CA 1
ATOM 1402 C C . ASP A 1 181 ? 29.121 -3.927 -10.509 1.00 51.03 181 ASP A C 1
ATOM 1404 O O . ASP A 1 181 ? 29.799 -3.974 -9.450 1.00 51.03 181 ASP A O 1
#

Foldseek 3Di:
DQFWQPDDLVRLCVQCVPDDSVLSVCLRVFLCFAADPSNVVSCVRNVSSSQVSQLSQQLVQLVLQPDPQSVLVSVCRGLPRALVNCPDPSVLSCLLVQLSSLLSLLLQPQLLVQCVVVVQDPLLSCSLRSQQDQAEPVSCVSCNVNNVCSNSSSVSSRNPDGSGRRDDSHDDHPHRHPHDD

pLDDT: mean 90.34, std 10.68, range [31.78, 98.25]

Sequence (181 aa):
MPGLSLLSQTEVAKLCPTERAFCLIKALQGQCYGNSVKAETLKRTCSCACDAVHFDRIQSCCRTVGRQEMEFCLPLCRYNTTLDELNTGLGYKCVSQLTIWAYCAADVTDNTACCEQRGIAPECLSFCKGDVPTCDLQSLFTYQPCLRYIETITHCHMKNLSSVPRWNPEWTGRCEWDGSD

Secondary structure (DSSP, 8-state):
---S-S--HHHHHHH-TTS-HHHHHHHHTTTTSSS-HHHHHHHHHSHHHHHHHHHHHHHHHHHHH--TTHHHHGGG-STT--HHHHTSHHHHHTGGGHHHHHHHHHTT---HHHHHTTT--GGGHHHHHT-----SHHHHHHHGGGGGGHHHHHHHHHHH--SS----TT---SS------

Radius of gyration: 16.31 Å; chains: 1; bounding box: 48×31×42 Å